Protein AF-V6KIJ0-F1 (afdb_monomer)

Structure (mmCIF, N/CA/C/O backbone):
data_AF-V6KIJ0-F1
#
_entry.id   AF-V6KIJ0-F1
#
loop_
_atom_site.group_PDB
_atom_site.id
_atom_site.type_symbol
_atom_site.label_atom_id
_atom_site.label_alt_id
_atom_site.label_comp_id
_atom_site.label_asym_id
_atom_site.label_entity_id
_atom_site.label_seq_id
_atom_site.pdbx_PDB_ins_code
_atom_site.Cartn_x
_atom_site.Cartn_y
_atom_site.Cartn_z
_atom_site.occupancy
_atom_site.B_iso_or_equiv
_atom_site.auth_seq_id
_atom_site.auth_comp_id
_atom_site.auth_asym_id
_atom_site.auth_atom_id
_atom_site.pdbx_PDB_model_num
ATOM 1 N N . MET A 1 1 ? -14.130 22.723 -11.176 1.00 46.16 1 MET A N 1
ATOM 2 C CA . MET A 1 1 ? -13.549 21.869 -10.118 1.00 46.16 1 MET A CA 1
ATOM 3 C C . MET A 1 1 ? -12.603 20.906 -10.805 1.00 46.16 1 MET A C 1
ATOM 5 O O . MET A 1 1 ? -13.045 20.239 -11.728 1.00 46.16 1 MET A O 1
ATOM 9 N N . GLY A 1 2 ? -11.311 20.956 -10.473 1.00 57.62 2 GLY A N 1
ATOM 10 C CA . GLY A 1 2 ? -10.294 20.115 -11.111 1.00 57.62 2 GLY A CA 1
ATOM 11 C C . GLY A 1 2 ? -10.494 18.634 -10.797 1.00 57.62 2 GLY A C 1
ATOM 12 O O . GLY A 1 2 ? -11.138 18.298 -9.801 1.00 57.62 2 GLY A O 1
ATOM 13 N N . ASP A 1 3 ? -9.953 17.776 -11.657 1.00 71.25 3 ASP A N 1
ATOM 14 C CA . ASP A 1 3 ? -9.911 16.337 -11.420 1.00 71.25 3 ASP A CA 1
ATOM 15 C C . ASP A 1 3 ? -9.144 16.059 -10.115 1.00 71.25 3 ASP A C 1
ATOM 17 O O . ASP A 1 3 ? -7.994 16.471 -9.963 1.00 71.25 3 ASP A O 1
ATOM 21 N N . ARG A 1 4 ? -9.816 15.434 -9.141 1.00 82.69 4 ARG A N 1
ATOM 22 C CA . ARG A 1 4 ? -9.228 15.030 -7.850 1.00 82.69 4 ARG A CA 1
ATOM 23 C C . ARG A 1 4 ? -8.642 13.620 -7.900 1.00 82.69 4 ARG A C 1
ATOM 25 O O . ARG A 1 4 ? -8.220 13.098 -6.867 1.00 82.69 4 ARG A O 1
ATOM 32 N N . ARG A 1 5 ? -8.638 12.976 -9.068 1.00 88.94 5 ARG A N 1
ATOM 33 C CA . ARG A 1 5 ? -7.988 11.681 -9.241 1.00 88.94 5 ARG A CA 1
ATOM 34 C C . ARG A 1 5 ? -6.482 11.847 -9.169 1.00 88.94 5 ARG A C 1
ATOM 36 O O . ARG A 1 5 ? -5.896 12.730 -9.797 1.00 88.94 5 ARG A O 1
ATOM 43 N N . ALA A 1 6 ? -5.861 10.971 -8.396 1.00 88.81 6 ALA A N 1
ATOM 44 C CA . ALA A 1 6 ? -4.431 10.812 -8.399 1.00 88.81 6 ALA A CA 1
ATOM 45 C C . ALA A 1 6 ? -3.979 10.409 -9.814 1.00 88.81 6 ALA A C 1
ATOM 47 O O . ALA A 1 6 ? -4.717 9.733 -10.542 1.00 88.81 6 ALA A O 1
ATOM 48 N N . PRO A 1 7 ? -2.760 10.795 -10.219 1.00 91.81 7 PRO A N 1
ATOM 49 C CA . PRO A 1 7 ? -2.149 10.269 -11.429 1.00 91.81 7 PRO A CA 1
ATOM 50 C C . PRO A 1 7 ? -2.198 8.742 -11.429 1.00 91.81 7 PRO A C 1
ATOM 52 O O . PRO A 1 7 ? -2.061 8.126 -10.374 1.00 91.81 7 PRO A O 1
ATOM 55 N N . GLN A 1 8 ? -2.325 8.125 -12.606 1.00 91.44 8 GLN A N 1
ATOM 56 C CA . GLN A 1 8 ? -2.564 6.682 -12.692 1.00 91.44 8 GLN A CA 1
ATOM 57 C C . GLN A 1 8 ? -1.593 5.792 -11.881 1.00 91.44 8 GLN A C 1
ATOM 59 O O . GLN A 1 8 ? -2.047 4.818 -11.284 1.00 91.44 8 GLN A O 1
ATOM 64 N N . PRO A 1 9 ? -0.287 6.106 -11.765 1.00 89.56 9 PRO A N 1
ATOM 65 C CA . PRO A 1 9 ? 0.615 5.339 -10.900 1.00 89.56 9 PRO A CA 1
ATOM 66 C C . PRO A 1 9 ? 0.221 5.292 -9.412 1.00 89.56 9 PRO A C 1
ATOM 68 O O . PRO A 1 9 ? 0.649 4.388 -8.705 1.00 89.56 9 PRO A O 1
ATOM 71 N N . LEU A 1 10 ? -0.575 6.251 -8.935 1.00 92.31 10 LEU A N 1
ATOM 72 C CA . LEU A 1 10 ? -1.024 6.381 -7.547 1.00 92.31 10 LEU A CA 1
ATOM 73 C C . LEU A 1 10 ? -2.520 6.088 -7.365 1.00 92.31 10 LEU A C 1
ATOM 75 O O . LEU A 1 10 ? -3.024 6.204 -6.250 1.00 92.31 10 LEU A O 1
ATOM 79 N N . ALA A 1 11 ? -3.236 5.687 -8.420 1.00 94.12 11 ALA A N 1
ATOM 80 C CA . ALA A 1 11 ? -4.669 5.417 -8.328 1.00 94.12 11 ALA A CA 1
ATOM 81 C C . ALA A 1 11 ? -4.983 4.312 -7.307 1.00 94.12 11 ALA A C 1
ATOM 83 O O . ALA A 1 11 ? -5.881 4.480 -6.494 1.00 94.12 11 ALA A O 1
ATOM 84 N N . LEU A 1 12 ? -4.199 3.226 -7.269 1.00 95.12 12 LEU A N 1
ATOM 85 C CA . LEU A 1 12 ? -4.398 2.154 -6.284 1.00 95.12 12 LEU A CA 1
ATOM 86 C C . LEU A 1 12 ? -4.195 2.637 -4.839 1.00 95.12 12 LEU A C 1
ATOM 88 O O . LEU A 1 12 ? -4.935 2.231 -3.949 1.00 95.12 12 LEU A O 1
ATOM 92 N N . VAL A 1 13 ? -3.222 3.525 -4.611 1.00 94.88 13 VAL A N 1
ATOM 93 C CA . VAL A 1 13 ? -2.964 4.117 -3.288 1.00 94.88 13 VAL A CA 1
ATOM 94 C C . VAL A 1 13 ? -4.147 4.981 -2.858 1.00 94.88 13 VAL A C 1
ATOM 96 O O . VAL A 1 13 ? -4.613 4.869 -1.727 1.00 94.88 13 VAL A O 1
ATOM 99 N N . GLN A 1 14 ? -4.661 5.813 -3.769 1.00 95.56 14 GLN A N 1
ATOM 100 C CA . GLN A 1 14 ? -5.844 6.630 -3.510 1.00 95.56 14 GLN A CA 1
ATOM 101 C C . GLN A 1 14 ? -7.069 5.761 -3.200 1.00 95.56 14 GLN A C 1
ATOM 103 O O . GLN A 1 14 ? -7.759 6.022 -2.221 1.00 95.56 14 GLN A O 1
ATOM 108 N N . GLU A 1 15 ? -7.320 4.721 -3.996 1.00 96.69 15 GLU A N 1
ATOM 109 C CA . GLU A 1 15 ? -8.440 3.799 -3.785 1.00 96.69 15 GLU A CA 1
ATOM 110 C C . GLU A 1 15 ? -8.315 3.048 -2.453 1.00 96.69 15 GLU A C 1
ATOM 112 O O . GLU A 1 15 ? -9.308 2.918 -1.746 1.00 96.69 15 GLU A O 1
ATOM 117 N N . LEU A 1 16 ? -7.106 2.623 -2.055 1.00 97.19 16 LEU A N 1
ATOM 118 C CA . LEU A 1 16 ? -6.859 2.022 -0.740 1.00 97.19 16 LEU A CA 1
ATOM 119 C C . LEU A 1 16 ? -7.190 2.996 0.397 1.00 97.19 16 LEU A C 1
ATOM 121 O O . LEU A 1 16 ? -7.917 2.629 1.318 1.00 97.19 16 LEU A O 1
ATOM 125 N N . VAL A 1 17 ? -6.669 4.226 0.349 1.00 96.44 17 VAL A N 1
ATOM 126 C CA . VAL A 1 17 ? -6.932 5.253 1.375 1.00 96.44 17 VAL A CA 1
ATOM 127 C C . VAL A 1 17 ? -8.425 5.560 1.471 1.00 96.44 17 VAL A C 1
ATOM 129 O O . VAL A 1 17 ? -8.957 5.639 2.575 1.00 96.44 17 VAL A O 1
ATOM 132 N N . ASN A 1 18 ? -9.110 5.626 0.330 1.00 95.69 18 ASN A N 1
ATOM 133 C CA . ASN A 1 18 ? -10.542 5.900 0.245 1.00 95.69 18 ASN A CA 1
ATOM 134 C C . ASN A 1 18 ? -11.438 4.719 0.651 1.00 95.69 18 ASN A C 1
ATOM 136 O O . ASN A 1 18 ? -12.656 4.871 0.665 1.00 95.69 18 ASN A O 1
ATOM 140 N N . THR A 1 19 ? -10.882 3.551 0.995 1.00 97.12 19 THR A N 1
ATOM 141 C CA . THR A 1 19 ? -11.695 2.465 1.573 1.00 97.12 19 THR A CA 1
ATOM 142 C C . THR A 1 19 ? -12.275 2.832 2.934 1.00 97.12 19 THR A C 1
ATOM 144 O O . THR A 1 19 ? -13.280 2.238 3.325 1.00 97.12 19 THR A O 1
ATOM 147 N N . TYR A 1 20 ? -11.665 3.800 3.625 1.00 97.50 20 TYR A N 1
ATOM 148 C CA . TYR A 1 20 ? -12.204 4.411 4.829 1.00 97.50 20 TYR A CA 1
ATOM 149 C C . TYR A 1 20 ? -12.746 5.805 4.524 1.00 97.50 20 TYR A C 1
ATOM 151 O O . TYR A 1 20 ? -11.997 6.723 4.180 1.00 97.50 20 TYR A O 1
ATOM 159 N N . ASP A 1 21 ? -14.056 5.952 4.670 1.00 95.00 21 ASP A N 1
ATOM 160 C CA . ASP A 1 21 ? -14.753 7.225 4.607 1.00 95.00 21 ASP A CA 1
ATOM 161 C C . ASP A 1 21 ? -14.782 7.846 6.006 1.00 95.00 21 ASP A C 1
ATOM 163 O O . ASP A 1 21 ? -15.475 7.366 6.903 1.00 95.00 21 ASP A O 1
ATOM 167 N N . VAL A 1 22 ? -14.002 8.911 6.193 1.00 90.44 22 VAL A N 1
ATOM 168 C CA . VAL A 1 22 ? -13.890 9.624 7.473 1.00 90.44 22 VAL A CA 1
ATOM 169 C C . VAL A 1 22 ? -15.154 10.432 7.783 1.00 90.44 22 VAL A C 1
ATOM 171 O O . VAL A 1 22 ? -15.462 10.636 8.955 1.00 90.44 22 VAL A O 1
ATOM 174 N N . GLU A 1 23 ? -15.865 10.923 6.763 1.00 92.19 23 GLU A N 1
ATOM 175 C CA . GLU A 1 23 ? -17.071 11.736 6.959 1.00 92.19 23 GLU A CA 1
ATOM 176 C C . GLU A 1 23 ? -18.242 10.863 7.415 1.00 92.19 23 GLU A C 1
ATOM 178 O O . GLU A 1 23 ? -19.021 11.267 8.280 1.00 92.19 23 GLU A O 1
ATOM 183 N N . GLU A 1 24 ? -18.338 9.653 6.861 1.00 94.75 24 GLU A N 1
ATOM 184 C CA . GLU A 1 24 ? -19.419 8.704 7.141 1.00 94.75 24 GLU A CA 1
ATOM 185 C C . GLU A 1 24 ? -19.038 7.605 8.151 1.00 94.75 24 GLU A C 1
ATOM 187 O O . GLU A 1 24 ? -19.869 6.743 8.441 1.00 94.75 24 GLU A O 1
ATOM 192 N N . ASP A 1 25 ? -17.808 7.635 8.679 1.00 95.25 25 ASP A N 1
ATOM 193 C CA . ASP A 1 25 ? -17.219 6.628 9.581 1.00 95.25 25 ASP A CA 1
ATOM 194 C C . ASP A 1 25 ? -17.416 5.190 9.064 1.00 95.25 25 ASP A C 1
ATOM 196 O O . ASP A 1 25 ? -17.858 4.283 9.774 1.00 95.25 25 ASP A O 1
ATOM 200 N N . ARG A 1 26 ? -17.146 4.989 7.767 1.00 96.88 26 ARG A N 1
ATOM 201 C CA . ARG A 1 26 ? -17.394 3.718 7.073 1.00 96.88 26 ARG A CA 1
ATOM 202 C C . ARG A 1 26 ? -16.105 3.114 6.550 1.00 96.88 26 ARG A C 1
ATOM 204 O O . ARG A 1 26 ? -15.411 3.723 5.745 1.00 96.88 26 ARG A O 1
ATOM 211 N N . ASP A 1 27 ? -15.840 1.868 6.928 1.00 97.00 27 ASP A N 1
ATOM 212 C CA . ASP A 1 27 ? -14.709 1.089 6.428 1.00 97.00 27 ASP A CA 1
ATOM 213 C C . ASP A 1 27 ? -15.195 -0.035 5.501 1.00 97.00 27 ASP A C 1
ATOM 215 O O . ASP A 1 27 ? -15.894 -0.948 5.921 1.00 97.00 27 ASP A O 1
ATOM 219 N N . THR A 1 28 ? -14.829 0.029 4.222 1.00 96.69 28 THR A N 1
ATOM 220 C CA . THR A 1 28 ? -15.138 -1.018 3.226 1.00 96.69 28 THR A CA 1
ATOM 221 C C . THR A 1 28 ? -14.139 -2.177 3.239 1.00 96.69 28 THR A C 1
ATOM 223 O O . THR A 1 28 ? -14.364 -3.190 2.585 1.00 96.69 28 THR A O 1
ATOM 226 N N . LEU A 1 29 ? -13.043 -2.053 3.992 1.00 96.25 29 LEU A N 1
ATOM 227 C CA . LEU A 1 29 ? -12.090 -3.120 4.295 1.00 96.25 29 LEU A CA 1
ATOM 228 C C . LEU A 1 29 ? -12.302 -3.661 5.720 1.00 96.25 29 LEU A C 1
ATOM 230 O O . LEU A 1 29 ? -11.352 -4.146 6.338 1.00 96.25 29 LEU A O 1
ATOM 234 N N . ASP A 1 30 ? -13.522 -3.597 6.264 1.00 94.75 30 ASP A N 1
ATOM 235 C CA . ASP A 1 30 ? -13.865 -4.000 7.637 1.00 94.75 30 ASP A CA 1
ATOM 236 C C . ASP A 1 30 ? -13.922 -5.530 7.873 1.00 94.75 30 ASP A C 1
ATOM 238 O O . ASP A 1 30 ? -13.816 -5.982 9.020 1.00 94.75 30 ASP A O 1
ATOM 242 N N . GLY A 1 31 ? -13.933 -6.333 6.807 1.00 95.75 31 GLY A N 1
ATOM 243 C CA . GLY A 1 31 ? -13.972 -7.791 6.882 1.00 95.75 31 GLY A CA 1
ATOM 244 C C . GLY A 1 31 ? -13.494 -8.519 5.617 1.00 95.75 31 GLY A C 1
ATOM 245 O O . GLY A 1 31 ? -13.059 -7.889 4.649 1.00 95.75 31 GLY A O 1
ATOM 246 N N . PRO A 1 32 ? -13.537 -9.867 5.622 1.00 95.62 32 PRO A N 1
ATOM 247 C CA .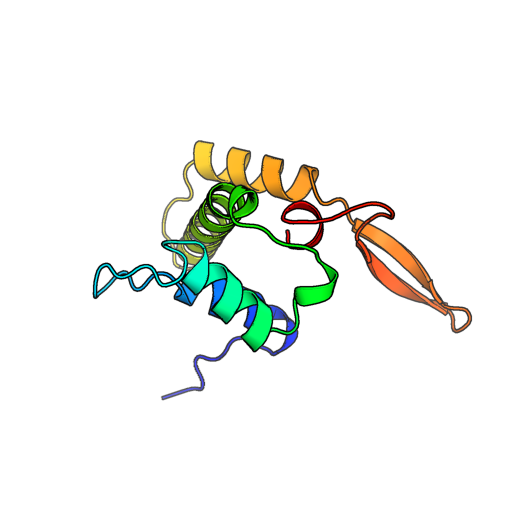 PRO A 1 32 ? -13.056 -10.702 4.518 1.00 95.62 32 PRO A CA 1
ATOM 248 C C . PRO A 1 32 ? -13.763 -10.443 3.185 1.00 95.62 32 PRO A C 1
ATOM 250 O O . PRO A 1 32 ? -13.108 -10.468 2.147 1.00 95.62 32 PRO A O 1
ATOM 253 N N . ASP A 1 33 ? -15.067 -10.164 3.217 1.00 96.25 33 ASP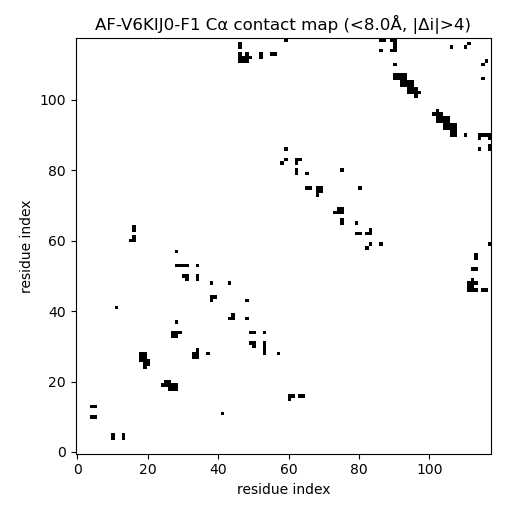 A N 1
ATOM 254 C CA . ASP A 1 33 ? -15.852 -9.885 2.009 1.00 96.25 33 ASP A CA 1
ATOM 255 C C . ASP A 1 33 ? -15.402 -8.569 1.358 1.00 96.25 33 ASP A C 1
ATOM 257 O O . ASP A 1 33 ? -15.116 -8.529 0.163 1.00 96.25 33 ASP A O 1
ATOM 261 N N . GLY A 1 34 ? -15.204 -7.522 2.166 1.00 96.75 34 GLY A N 1
ATOM 262 C CA . GLY A 1 34 ? -14.655 -6.246 1.706 1.00 96.75 34 GLY A CA 1
ATOM 263 C C . GLY A 1 34 ? -13.251 -6.378 1.108 1.00 96.75 34 GLY A C 1
ATOM 264 O O . GLY A 1 34 ? -12.948 -5.787 0.067 1.00 96.75 34 GLY A O 1
ATOM 265 N N . LEU A 1 35 ? -12.401 -7.223 1.708 1.00 97.00 35 LEU A N 1
ATOM 266 C CA . LEU A 1 35 ? -11.099 -7.561 1.130 1.00 97.00 35 LEU A CA 1
ATOM 267 C C . LEU A 1 35 ? -11.242 -8.283 -0.213 1.00 97.00 35 LEU A C 1
ATOM 269 O O . LEU A 1 35 ? -10.544 -7.932 -1.162 1.00 97.00 35 LEU A O 1
ATOM 273 N N . ALA A 1 36 ? -12.115 -9.287 -0.301 1.00 96.38 36 ALA A N 1
ATOM 274 C CA . ALA A 1 36 ? -12.324 -10.052 -1.526 1.00 96.38 36 ALA A CA 1
ATOM 275 C C . ALA A 1 36 ? -12.807 -9.149 -2.671 1.00 96.38 36 ALA A C 1
ATOM 277 O O . ALA A 1 36 ? -12.257 -9.207 -3.775 1.00 96.38 36 ALA A O 1
ATOM 278 N N . ASP A 1 37 ? -13.750 -8.251 -2.387 1.00 97.06 37 ASP A N 1
ATOM 279 C CA . ASP A 1 37 ? -14.240 -7.257 -3.338 1.00 97.06 37 ASP A CA 1
ATOM 280 C C . ASP A 1 37 ? -13.128 -6.301 -3.780 1.00 97.06 37 ASP A C 1
ATOM 282 O O . ASP A 1 37 ? -12.989 -6.006 -4.970 1.00 97.06 37 ASP A O 1
ATOM 286 N N . PHE A 1 38 ? -12.296 -5.835 -2.842 1.00 97.25 38 PHE A N 1
ATOM 287 C CA . PHE A 1 38 ? -11.144 -4.991 -3.153 1.00 97.25 38 PHE A CA 1
ATOM 288 C C . PHE A 1 38 ? -10.130 -5.705 -4.053 1.00 97.25 38 PHE A C 1
ATOM 290 O O . PHE A 1 38 ? -9.712 -5.166 -5.081 1.00 97.25 38 PHE A O 1
ATOM 297 N N . VAL A 1 39 ? -9.787 -6.948 -3.719 1.00 96.69 39 VAL A N 1
ATOM 298 C CA . VAL A 1 39 ? -8.866 -7.783 -4.494 1.00 96.69 39 VAL A CA 1
ATOM 299 C C . VAL A 1 39 ? -9.391 -8.022 -5.909 1.00 96.69 39 VAL A C 1
ATOM 301 O O . VAL A 1 39 ? -8.631 -7.882 -6.872 1.00 96.69 39 VAL A O 1
ATOM 304 N N . ALA A 1 40 ? -10.679 -8.343 -6.052 1.00 96.56 40 ALA A N 1
ATOM 305 C CA . ALA A 1 40 ? -11.308 -8.582 -7.346 1.00 96.56 40 ALA A CA 1
ATOM 306 C C . ALA A 1 40 ? -11.322 -7.316 -8.215 1.00 96.56 40 ALA A C 1
ATOM 308 O O . ALA A 1 40 ? -10.909 -7.359 -9.375 1.00 96.56 40 ALA A O 1
ATOM 309 N N . ARG A 1 41 ? -11.728 -6.175 -7.645 1.00 96.38 41 ARG A N 1
ATOM 310 C CA . ARG A 1 41 ? -11.833 -4.889 -8.353 1.00 96.38 41 ARG A CA 1
ATOM 311 C C . ARG A 1 41 ? -10.498 -4.401 -8.912 1.00 96.38 41 ARG A C 1
ATOM 313 O O . ARG A 1 41 ? -10.473 -3.800 -9.982 1.00 96.38 41 ARG A O 1
ATOM 320 N N . HIS A 1 42 ? -9.401 -4.663 -8.201 1.00 95.25 42 HIS A N 1
ATOM 321 C CA . HIS A 1 42 ? -8.063 -4.187 -8.567 1.00 95.25 42 HIS A CA 1
ATOM 322 C C . HIS A 1 42 ? -7.163 -5.269 -9.184 1.00 95.25 42 HIS A C 1
ATOM 324 O O . HIS A 1 42 ? -5.994 -5.004 -9.458 1.00 95.25 42 HIS A O 1
ATOM 330 N N . GLY A 1 43 ? -7.681 -6.478 -9.431 1.00 94.81 43 GLY A N 1
ATOM 331 C CA . GLY A 1 43 ? -6.915 -7.560 -10.058 1.00 94.81 43 GLY A CA 1
ATOM 332 C C . GLY A 1 43 ? -5.755 -8.079 -9.200 1.00 94.81 43 GLY A C 1
ATOM 333 O O . GLY A 1 43 ? -4.753 -8.548 -9.735 1.00 94.81 43 GLY A O 1
ATOM 334 N N . LEU A 1 44 ? -5.881 -8.009 -7.872 1.00 94.69 44 LEU A N 1
ATOM 335 C CA . LEU A 1 44 ? -4.821 -8.358 -6.915 1.00 94.69 44 LEU A CA 1
ATOM 336 C C . LEU A 1 44 ? -4.795 -9.852 -6.557 1.00 94.69 44 LEU A C 1
ATOM 338 O O . LEU A 1 44 ? -4.014 -10.269 -5.706 1.00 94.69 44 LEU A O 1
ATOM 342 N N . GLY A 1 45 ? -5.627 -10.674 -7.204 1.00 92.62 45 GLY A N 1
ATOM 343 C CA . GLY A 1 45 ? -5.709 -12.119 -6.959 1.00 92.62 45 GLY A CA 1
ATOM 344 C C . GLY A 1 45 ? -4.350 -12.843 -6.931 1.00 92.62 45 GLY A C 1
ATOM 345 O O . GLY A 1 45 ? -4.125 -13.629 -6.012 1.00 92.62 45 GLY A O 1
ATOM 346 N N . PRO A 1 46 ? -3.403 -12.553 -7.849 1.00 92.69 46 PRO A N 1
ATOM 347 C CA . PRO A 1 46 ? -2.082 -13.188 -7.849 1.00 92.69 46 PRO A CA 1
ATOM 348 C C . PRO A 1 46 ? -1.217 -12.902 -6.613 1.00 92.69 46 PRO A C 1
ATOM 350 O O . PRO A 1 46 ? -0.260 -13.631 -6.374 1.00 92.69 46 PRO A O 1
ATOM 353 N N . ILE A 1 47 ? -1.527 -11.853 -5.844 1.00 91.25 47 ILE A N 1
ATOM 354 C CA . ILE A 1 47 ? -0.780 -11.484 -4.635 1.00 91.25 47 ILE A CA 1
ATOM 355 C C . ILE A 1 47 ? -1.090 -12.456 -3.486 1.00 91.25 47 ILE A C 1
ATOM 357 O O . ILE A 1 47 ? -0.244 -12.671 -2.620 1.00 91.25 47 ILE A O 1
ATOM 361 N N . GLY A 1 48 ? -2.268 -13.090 -3.494 1.00 92.94 48 GLY A N 1
ATOM 362 C CA . GLY A 1 48 ? -2.663 -14.049 -2.460 1.00 92.94 48 GLY A CA 1
ATOM 363 C C . GLY A 1 48 ? -3.019 -13.394 -1.124 1.00 92.94 48 GLY A C 1
ATOM 364 O O . GLY A 1 48 ? -2.716 -13.959 -0.079 1.00 92.94 48 GLY A O 1
ATOM 365 N N . LEU A 1 49 ? -3.632 -12.205 -1.154 1.00 94.19 49 LEU A N 1
ATOM 366 C CA . LEU A 1 49 ? -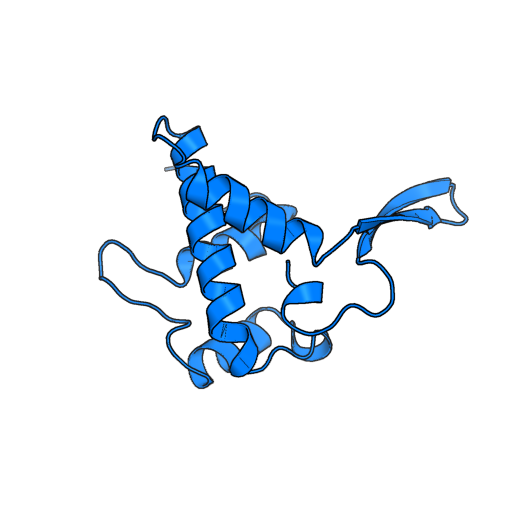4.170 -11.555 0.044 1.00 94.19 49 LEU A CA 1
ATOM 367 C C . LEU A 1 49 ? -5.302 -12.387 0.656 1.00 94.19 49 LEU A C 1
ATOM 369 O O . LEU A 1 49 ? -6.186 -12.881 -0.045 1.00 94.19 49 LEU A O 1
ATOM 373 N N . THR A 1 50 ? -5.287 -12.502 1.978 1.00 93.31 50 THR A N 1
ATOM 374 C CA . THR A 1 50 ? -6.261 -13.258 2.769 1.00 93.31 50 THR A CA 1
ATOM 375 C C . THR A 1 50 ? -6.786 -12.420 3.932 1.00 93.31 50 THR A C 1
ATOM 377 O O . THR A 1 50 ? -6.237 -11.372 4.263 1.00 93.31 50 THR A O 1
ATOM 380 N N . GLY A 1 51 ? -7.833 -12.892 4.615 1.00 92.50 51 GLY A N 1
ATOM 381 C CA . GLY A 1 51 ? -8.378 -12.198 5.787 1.00 92.50 51 GLY A CA 1
ATOM 382 C C . GLY A 1 51 ? -7.357 -11.951 6.908 1.00 92.50 51 GLY A C 1
ATOM 383 O O . GLY A 1 51 ? -7.540 -11.023 7.689 1.00 92.50 51 GLY A O 1
ATOM 384 N N . THR A 1 52 ? -6.260 -12.717 6.977 1.00 94.31 52 THR A N 1
ATOM 385 C CA . THR A 1 52 ? -5.184 -12.471 7.953 1.00 94.31 52 THR A CA 1
ATOM 386 C C . THR A 1 52 ? -4.329 -11.250 7.611 1.00 94.31 52 THR A C 1
ATOM 388 O O . THR A 1 52 ? -3.656 -10.732 8.494 1.00 94.31 52 THR A O 1
ATOM 391 N N . ASP A 1 53 ? -4.374 -10.766 6.366 1.00 95.19 53 ASP A N 1
ATOM 392 C CA . ASP A 1 53 ? -3.664 -9.565 5.910 1.00 95.19 53 ASP A CA 1
ATOM 393 C C . ASP A 1 53 ? -4.431 -8.265 6.206 1.00 95.19 53 ASP A C 1
ATOM 395 O O . ASP A 1 53 ? -3.855 -7.180 6.127 1.00 95.19 53 ASP A O 1
ATOM 399 N N . LEU A 1 54 ? -5.720 -8.348 6.564 1.00 95.62 54 LEU A N 1
ATOM 400 C CA . LEU A 1 54 ? -6.572 -7.179 6.819 1.00 95.62 54 LEU A CA 1
ATOM 401 C C . LEU A 1 54 ? -5.976 -6.186 7.830 1.00 95.62 54 LEU A C 1
ATOM 403 O O . LEU A 1 54 ? -5.959 -4.994 7.519 1.00 95.62 54 LEU A O 1
ATOM 407 N N . PRO A 1 55 ? -5.461 -6.616 9.002 1.00 95.62 55 PRO A N 1
ATOM 408 C CA . PRO A 1 55 ? -4.841 -5.688 9.943 1.00 95.62 55 PRO A CA 1
ATOM 409 C C . PRO A 1 55 ? -3.666 -4.926 9.320 1.00 95.62 55 PRO A C 1
ATOM 411 O O . PRO A 1 55 ? -3.578 -3.712 9.464 1.00 95.62 55 PRO A O 1
ATOM 414 N N . THR A 1 56 ? -2.808 -5.613 8.562 1.00 95.50 56 THR A N 1
ATOM 415 C CA . THR A 1 56 ? -1.651 -5.010 7.889 1.00 95.50 56 THR A CA 1
ATOM 416 C C . THR A 1 56 ? -2.072 -4.018 6.806 1.00 95.50 56 THR A C 1
ATOM 418 O O . THR A 1 56 ? -1.476 -2.950 6.687 1.00 95.50 56 THR A O 1
ATOM 421 N N . LEU A 1 57 ? -3.123 -4.328 6.041 1.00 96.25 57 LEU A N 1
ATOM 422 C CA . LEU A 1 57 ? -3.665 -3.424 5.024 1.00 96.25 57 LEU A CA 1
ATOM 423 C C . LEU A 1 57 ? -4.269 -2.157 5.633 1.00 96.25 57 LEU A C 1
ATOM 425 O O . LEU A 1 57 ? -4.057 -1.069 5.099 1.00 96.25 57 LEU A O 1
ATOM 429 N N . ARG A 1 58 ? -4.987 -2.275 6.756 1.00 96.94 58 ARG A N 1
ATOM 430 C CA . ARG A 1 58 ? -5.518 -1.109 7.476 1.00 96.94 58 ARG A CA 1
ATOM 431 C C . ARG A 1 58 ? -4.402 -0.280 8.100 1.00 96.94 58 ARG A C 1
ATOM 433 O O . ARG A 1 58 ? -4.425 0.938 7.977 1.00 96.94 58 ARG A O 1
ATOM 440 N N . ASP A 1 59 ? -3.394 -0.922 8.687 1.00 96.62 59 ASP A N 1
ATOM 441 C CA . ASP A 1 59 ? -2.215 -0.227 9.212 1.00 96.62 59 ASP A CA 1
ATOM 442 C C . ASP A 1 59 ? -1.492 0.560 8.106 1.00 96.62 59 ASP A C 1
ATOM 444 O O . ASP A 1 59 ? -1.160 1.731 8.303 1.00 96.62 59 ASP A O 1
ATOM 448 N N . LEU A 1 60 ? -1.300 -0.046 6.927 1.00 97.25 60 LEU A N 1
ATOM 449 C CA . LEU A 1 60 ? -0.737 0.629 5.757 1.00 97.25 60 LEU A CA 1
ATOM 450 C C . LEU A 1 60 ? -1.615 1.804 5.316 1.00 97.25 60 LEU A C 1
ATOM 452 O O . LEU A 1 60 ? -1.104 2.906 5.117 1.00 97.25 60 LEU A O 1
ATOM 456 N N . ARG A 1 61 ? -2.930 1.588 5.195 1.00 97.50 61 ARG A N 1
ATOM 457 C CA . ARG A 1 61 ? -3.903 2.620 4.817 1.00 97.50 61 ARG A CA 1
ATOM 458 C C . ARG A 1 61 ? -3.809 3.839 5.729 1.00 97.50 61 ARG A C 1
ATOM 460 O O . ARG A 1 61 ? -3.668 4.958 5.238 1.00 97.50 61 ARG A O 1
ATOM 467 N N . GLU A 1 62 ? -3.867 3.634 7.043 1.00 97.25 62 GLU A N 1
ATOM 468 C CA . GLU A 1 62 ? -3.845 4.732 8.010 1.00 97.25 62 GLU A CA 1
ATOM 469 C C . GLU A 1 62 ? -2.493 5.447 8.041 1.00 97.25 62 GLU A C 1
ATOM 471 O O . GLU A 1 62 ? -2.443 6.676 8.131 1.00 97.25 62 GLU A O 1
ATOM 476 N N . ALA A 1 63 ? -1.392 4.704 7.910 1.00 97.44 63 ALA A N 1
ATOM 477 C CA . ALA A 1 63 ? -0.059 5.286 7.844 1.00 97.44 63 ALA A CA 1
ATOM 478 C C . ALA A 1 63 ? 0.136 6.145 6.581 1.00 97.44 63 ALA A C 1
ATOM 480 O O . ALA A 1 63 ? 0.648 7.264 6.669 1.00 97.44 63 ALA A O 1
ATOM 481 N N . LEU A 1 64 ? -0.335 5.672 5.422 1.00 96.69 64 LEU A N 1
ATOM 482 C CA . LEU A 1 64 ? -0.333 6.432 4.170 1.00 96.69 64 LEU A CA 1
ATOM 483 C C . LEU A 1 64 ? -1.235 7.666 4.256 1.00 96.69 64 LEU A C 1
ATOM 485 O O . LEU A 1 64 ? -0.819 8.753 3.861 1.00 96.69 64 LEU A O 1
ATOM 489 N N . ARG A 1 65 ? -2.441 7.534 4.824 1.00 96.00 65 ARG A N 1
ATOM 490 C CA . ARG A 1 65 ? -3.359 8.663 5.036 1.00 96.00 65 ARG A CA 1
ATOM 491 C C . ARG A 1 65 ? -2.712 9.746 5.897 1.00 96.00 65 ARG A C 1
ATOM 493 O O . ARG A 1 65 ? -2.773 10.922 5.542 1.00 96.00 65 ARG A O 1
ATOM 500 N N . ALA A 1 66 ? -2.060 9.365 6.994 1.00 96.69 66 ALA A N 1
ATOM 501 C CA . ALA A 1 66 ? -1.341 10.300 7.853 1.00 96.69 66 ALA A CA 1
ATOM 502 C C . ALA A 1 66 ? -0.178 10.986 7.114 1.00 96.69 66 ALA A C 1
ATOM 504 O O . ALA A 1 66 ? -0.024 12.202 7.222 1.00 96.69 66 ALA A O 1
ATOM 505 N N . ALA A 1 67 ? 0.599 10.247 6.315 1.00 96.38 67 ALA A N 1
ATOM 506 C CA . ALA A 1 67 ? 1.660 10.825 5.489 1.00 96.38 67 ALA A CA 1
ATOM 507 C C . ALA A 1 67 ? 1.106 11.821 4.449 1.00 96.38 67 ALA A C 1
ATOM 509 O O . ALA A 1 67 ? 1.656 12.906 4.267 1.00 96.38 67 ALA A O 1
ATOM 510 N N . CYS A 1 68 ? -0.025 11.506 3.811 1.00 94.50 68 CYS A N 1
ATOM 511 C CA . CYS A 1 68 ? -0.708 12.425 2.901 1.00 94.50 68 CYS A CA 1
ATOM 512 C C . CYS A 1 68 ? -1.205 13.694 3.611 1.00 94.50 68 CYS A C 1
ATOM 514 O O . CYS A 1 68 ? -1.045 14.787 3.071 1.00 94.50 68 CYS A O 1
ATOM 516 N N . LEU A 1 69 ? -1.771 13.574 4.816 1.00 95.25 69 LEU A N 1
ATOM 517 C CA . LEU A 1 69 ? -2.195 14.725 5.624 1.00 95.25 69 LEU A CA 1
ATOM 518 C C . LEU A 1 69 ? -1.011 15.602 6.043 1.00 95.25 69 LEU A C 1
ATOM 520 O O . LEU A 1 69 ? -1.146 16.824 6.100 1.00 95.25 69 LEU A O 1
ATOM 524 N N . ALA A 1 70 ? 0.162 15.012 6.271 1.00 97.06 70 ALA A N 1
ATOM 525 C CA . ALA A 1 70 ? 1.363 15.776 6.578 1.00 97.06 70 ALA A CA 1
ATOM 526 C C . ALA A 1 70 ? 1.779 16.708 5.430 1.00 97.06 70 ALA A C 1
ATOM 528 O O . ALA A 1 70 ? 2.158 17.855 5.660 1.00 97.06 70 ALA A O 1
ATOM 529 N N . HIS A 1 71 ? 1.591 16.281 4.177 1.00 93.50 71 HIS A N 1
ATOM 530 C CA . HIS A 1 71 ? 1.779 17.153 3.012 1.00 93.50 71 HIS A CA 1
ATOM 531 C C . HIS A 1 71 ? 0.764 18.310 2.938 1.00 93.50 71 HIS A C 1
ATOM 533 O O . HIS A 1 71 ? 1.005 19.283 2.226 1.00 93.50 71 HIS A O 1
ATOM 539 N N . ALA A 1 72 ? -0.349 18.227 3.674 1.00 93.94 72 ALA A N 1
ATOM 540 C CA . ALA A 1 72 ? -1.346 19.289 3.814 1.00 93.94 72 ALA A CA 1
ATOM 541 C C . ALA A 1 72 ? -1.135 20.164 5.069 1.00 93.94 72 ALA A C 1
ATOM 543 O O . ALA A 1 72 ? -1.962 21.030 5.352 1.00 93.94 72 ALA A O 1
ATOM 544 N N . GLY A 1 73 ? -0.032 19.969 5.804 1.00 96.38 73 GLY A N 1
ATOM 545 C CA . GLY A 1 73 ? 0.334 20.769 6.977 1.00 96.38 73 GLY A CA 1
ATOM 546 C C . GLY A 1 73 ? -0.073 20.174 8.328 1.00 96.38 73 GLY A C 1
ATOM 547 O O . GLY A 1 73 ? 0.042 20.865 9.337 1.00 96.38 73 GLY A O 1
ATOM 548 N N . CYS A 1 74 ? -0.547 18.926 8.373 1.00 96.38 74 CYS A N 1
ATOM 549 C CA . CYS A 1 74 ? -0.742 18.207 9.634 1.00 96.38 74 CYS A CA 1
ATOM 550 C C . CYS A 1 74 ? 0.578 17.625 10.169 1.00 96.38 74 CYS A C 1
ATOM 552 O O . CYS A 1 74 ? 1.518 17.382 9.416 1.00 96.38 74 CYS A O 1
ATOM 554 N N . ASP A 1 75 ? 0.628 17.324 11.465 1.00 96.31 75 ASP A N 1
ATOM 555 C CA . ASP A 1 75 ? 1.754 16.585 12.036 1.00 96.31 75 ASP A CA 1
ATOM 556 C C . ASP A 1 75 ? 1.641 15.090 11.715 1.00 96.31 75 ASP A C 1
ATOM 558 O O . ASP A 1 75 ? 0.570 14.489 11.844 1.00 96.31 75 ASP A O 1
ATOM 562 N N . LEU A 1 76 ? 2.767 14.472 11.349 1.00 96.56 76 LEU A N 1
ATOM 56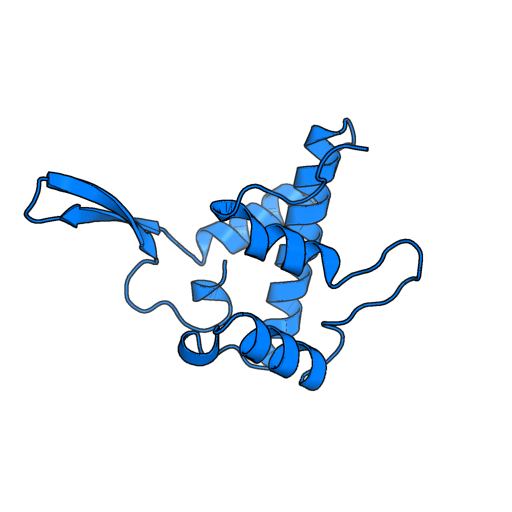3 C CA . LEU A 1 76 ? 2.897 13.020 11.263 1.00 96.56 76 LEU A CA 1
ATOM 564 C C . LEU A 1 76 ? 3.496 12.492 12.575 1.00 96.56 76 LEU A C 1
ATOM 566 O O . LEU A 1 76 ? 4.667 12.764 12.853 1.00 96.56 76 LEU A O 1
ATOM 570 N N . PRO A 1 77 ? 2.745 11.733 13.395 1.00 96.81 77 PRO A N 1
ATOM 571 C CA . PRO A 1 77 ? 3.281 11.203 14.641 1.00 96.81 77 PRO A CA 1
ATOM 572 C C . PRO A 1 77 ? 4.456 10.254 14.390 1.00 96.81 77 PRO A C 1
ATOM 574 O O . PRO A 1 77 ? 4.393 9.389 13.518 1.00 96.81 77 PRO A O 1
ATOM 577 N N . GLU A 1 78 ? 5.497 10.334 15.219 1.00 97.19 78 GLU A N 1
ATOM 578 C CA . GLU A 1 78 ? 6.705 9.506 15.076 1.00 97.19 78 GLU A CA 1
ATOM 579 C C . GLU A 1 78 ? 6.396 7.995 15.119 1.00 97.19 78 GLU A C 1
ATOM 581 O O . GLU A 1 78 ? 7.008 7.190 14.418 1.00 97.19 78 GLU A O 1
ATOM 586 N N . ALA A 1 79 ? 5.400 7.593 15.916 1.00 96.56 79 ALA A N 1
ATOM 587 C CA . ALA A 1 79 ? 4.929 6.212 15.954 1.00 96.56 79 ALA A CA 1
ATOM 588 C C . ALA A 1 79 ? 4.328 5.756 14.613 1.00 96.56 79 ALA A C 1
ATOM 590 O O . ALA A 1 79 ? 4.494 4.595 14.240 1.00 96.56 79 ALA A O 1
ATOM 591 N N . THR A 1 80 ? 3.668 6.661 13.888 1.00 96.94 80 THR A N 1
ATOM 592 C CA . THR A 1 80 ? 3.135 6.404 12.548 1.00 96.94 80 THR A CA 1
ATOM 593 C C . THR A 1 80 ? 4.263 6.298 11.527 1.00 96.94 80 THR A C 1
ATOM 595 O O . THR A 1 80 ? 4.243 5.358 10.739 1.00 96.94 80 THR A O 1
ATOM 598 N N . CYS A 1 81 ? 5.286 7.165 11.598 1.00 96.56 81 CYS A N 1
ATOM 599 C CA . CYS A 1 81 ? 6.492 7.040 10.765 1.00 96.56 81 CYS A CA 1
ATOM 600 C C . CYS A 1 81 ? 7.133 5.660 10.930 1.00 96.56 81 CYS A C 1
ATOM 602 O O . CYS A 1 81 ? 7.272 4.926 9.960 1.00 96.56 81 CYS A O 1
ATOM 604 N N . ARG A 1 82 ? 7.428 5.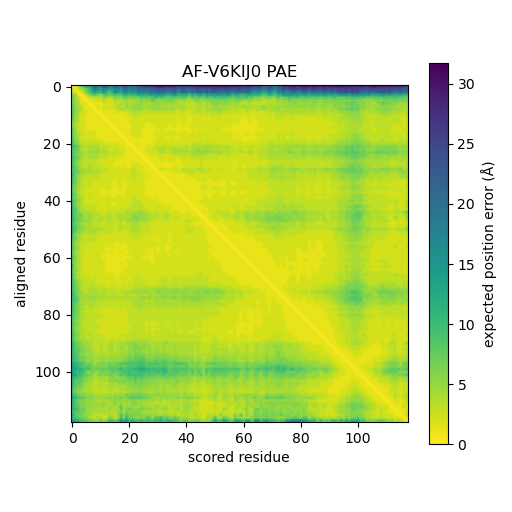256 12.174 1.00 97.44 82 ARG A N 1
ATOM 605 C CA . ARG A 1 82 ? 8.049 3.952 12.458 1.00 97.44 82 ARG A CA 1
ATOM 606 C C . ARG A 1 82 ? 7.208 2.774 11.972 1.00 97.44 82 ARG A C 1
ATOM 608 O O . ARG A 1 82 ? 7.763 1.759 11.564 1.00 97.44 82 ARG A O 1
ATOM 615 N N . ARG A 1 83 ? 5.876 2.883 12.041 1.00 96.44 83 ARG A N 1
ATOM 616 C CA . ARG A 1 83 ? 4.974 1.844 11.530 1.00 96.44 83 ARG A CA 1
ATOM 617 C C . ARG A 1 83 ? 5.013 1.775 10.006 1.00 96.44 83 ARG A C 1
ATOM 619 O O . ARG A 1 83 ? 5.122 0.674 9.478 1.00 96.44 83 ARG A O 1
ATOM 626 N N . LEU A 1 84 ? 4.981 2.918 9.319 1.00 96.12 84 LEU A N 1
ATOM 627 C CA . LEU A 1 84 ? 5.132 2.960 7.865 1.00 96.12 84 LEU A CA 1
ATOM 628 C C . LEU A 1 84 ? 6.490 2.392 7.435 1.00 96.12 84 LEU A C 1
ATOM 630 O O . LEU A 1 84 ? 6.534 1.536 6.559 1.00 96.12 84 LEU A O 1
ATOM 634 N N . ASP A 1 85 ? 7.571 2.787 8.107 1.00 96.88 85 ASP A N 1
ATOM 635 C CA . ASP A 1 85 ? 8.920 2.280 7.841 1.00 96.88 85 ASP A CA 1
ATOM 636 C C . ASP A 1 85 ? 8.998 0.758 8.012 1.00 96.88 85 ASP A C 1
ATOM 638 O O . ASP A 1 85 ? 9.577 0.073 7.174 1.00 96.88 85 ASP A O 1
ATOM 642 N N . ALA A 1 86 ? 8.388 0.207 9.066 1.00 96.25 86 ALA A N 1
ATOM 643 C CA . ALA A 1 86 ? 8.363 -1.235 9.299 1.00 96.25 86 ALA A CA 1
ATOM 644 C C . ALA A 1 86 ? 7.591 -1.997 8.209 1.00 96.25 86 ALA A C 1
ATOM 646 O O . ALA A 1 86 ? 8.028 -3.068 7.790 1.00 96.25 86 ALA A O 1
ATOM 647 N N . LEU A 1 87 ? 6.467 -1.444 7.739 1.00 95.81 87 LEU A N 1
ATOM 648 C CA . LEU A 1 87 ? 5.695 -2.016 6.635 1.00 95.81 87 LEU A CA 1
ATOM 649 C C . LEU A 1 87 ? 6.515 -2.005 5.340 1.00 95.81 87 LEU A C 1
ATOM 651 O O . LEU A 1 87 ? 6.682 -3.050 4.716 1.00 95.81 87 LEU A O 1
ATOM 655 N N . LEU A 1 88 ? 7.086 -0.854 4.975 1.00 94.44 88 LEU A N 1
ATOM 656 C CA . LEU A 1 88 ? 7.893 -0.706 3.761 1.00 94.44 88 LEU A CA 1
ATOM 657 C C . LEU A 1 88 ? 9.168 -1.566 3.806 1.00 94.44 88 LEU A C 1
ATOM 659 O O . LEU A 1 88 ? 9.584 -2.120 2.791 1.00 94.44 88 LEU A O 1
ATOM 663 N N . ALA A 1 89 ? 9.771 -1.741 4.985 1.00 94.88 89 ALA A N 1
ATOM 664 C CA . ALA A 1 89 ? 10.924 -2.621 5.167 1.00 94.88 89 ALA A CA 1
ATOM 665 C C . ALA A 1 89 ? 10.591 -4.108 4.942 1.00 94.88 89 ALA A C 1
ATOM 667 O O . ALA A 1 89 ? 11.475 -4.877 4.560 1.00 94.88 89 ALA A O 1
ATOM 668 N N . ALA A 1 90 ? 9.337 -4.520 5.155 1.00 93.50 90 ALA A N 1
ATOM 669 C CA . ALA A 1 90 ? 8.875 -5.883 4.897 1.00 93.50 90 ALA A CA 1
ATOM 670 C C . ALA A 1 90 ? 8.615 -6.168 3.403 1.00 93.50 90 ALA A C 1
ATOM 672 O O . ALA A 1 90 ? 8.490 -7.333 3.027 1.00 93.50 90 ALA A O 1
ATOM 673 N N . ALA A 1 91 ? 8.587 -5.130 2.560 1.00 93.31 91 ALA A N 1
ATOM 674 C CA . ALA A 1 91 ? 8.355 -5.211 1.119 1.00 93.31 91 ALA A CA 1
ATOM 675 C C . ALA A 1 91 ? 9.507 -4.575 0.311 1.00 93.31 91 ALA A C 1
ATOM 677 O O . ALA A 1 91 ? 9.328 -3.584 -0.401 1.00 93.31 91 ALA A O 1
ATOM 678 N N . PRO A 1 92 ? 10.738 -5.109 0.417 1.00 94.44 92 PRO A N 1
ATOM 679 C CA . PRO A 1 92 ? 11.890 -4.507 -0.236 1.00 94.44 92 PRO A CA 1
ATOM 680 C C . PRO A 1 92 ? 11.747 -4.515 -1.762 1.00 94.44 92 PRO A C 1
ATOM 682 O O . PRO A 1 92 ? 11.361 -5.514 -2.375 1.00 94.44 92 PRO A O 1
ATOM 685 N N . LEU A 1 93 ? 12.139 -3.406 -2.387 1.00 94.81 93 LEU A N 1
ATOM 686 C CA . LEU A 1 93 ? 12.219 -3.277 -3.839 1.00 94.81 93 LEU A CA 1
ATOM 687 C C . LEU A 1 93 ? 13.641 -3.570 -4.330 1.00 94.81 93 LEU A C 1
ATOM 689 O O . LEU A 1 93 ? 14.629 -3.127 -3.746 1.00 94.81 93 LEU A O 1
ATOM 693 N N . VAL A 1 94 ? 13.745 -4.274 -5.454 1.00 95.56 94 VAL A N 1
ATOM 694 C CA . VAL A 1 94 ? 14.991 -4.539 -6.177 1.00 95.56 94 VAL A CA 1
ATOM 695 C C . VAL A 1 94 ? 15.004 -3.793 -7.509 1.00 95.56 94 VAL A C 1
ATOM 697 O O . VAL A 1 94 ? 13.990 -3.696 -8.203 1.00 95.56 94 VAL A O 1
ATOM 700 N N . LEU A 1 95 ? 16.170 -3.272 -7.891 1.00 97.00 95 LEU A N 1
ATOM 701 C CA . LEU A 1 95 ? 16.371 -2.657 -9.199 1.00 97.00 95 LEU A CA 1
ATOM 702 C C . LEU A 1 95 ? 16.704 -3.738 -10.231 1.00 97.00 95 LEU A C 1
ATOM 704 O O . LEU A 1 95 ? 17.641 -4.513 -10.054 1.00 97.00 95 LEU A O 1
ATOM 708 N N . THR A 1 96 ? 15.952 -3.770 -11.326 1.00 95.12 96 THR A N 1
ATOM 709 C CA . THR A 1 96 ? 16.177 -4.685 -12.452 1.00 95.12 96 THR A CA 1
ATOM 710 C C . THR A 1 96 ? 16.466 -3.891 -13.716 1.00 95.12 96 THR A C 1
ATOM 712 O O . THR A 1 96 ? 15.874 -2.832 -13.918 1.00 95.12 96 THR A O 1
ATOM 715 N N . VAL A 1 97 ? 17.369 -4.392 -14.561 1.00 95.81 97 VAL A N 1
ATOM 716 C CA . VAL A 1 97 ? 17.718 -3.773 -15.847 1.00 95.81 97 VAL A CA 1
ATOM 717 C C . VAL A 1 97 ? 17.288 -4.706 -16.975 1.00 95.81 97 VAL A C 1
ATOM 719 O O . VAL A 1 97 ? 17.613 -5.893 -16.959 1.00 95.81 97 VAL A O 1
ATOM 722 N N . SER A 1 98 ? 16.509 -4.187 -17.924 1.00 94.31 98 SER A N 1
ATOM 723 C CA . SER A 1 98 ? 16.041 -4.943 -19.086 1.00 94.31 98 SER A CA 1
ATOM 724 C C . SER A 1 98 ? 17.175 -5.164 -20.095 1.00 94.31 98 SER A C 1
ATOM 726 O O . SER A 1 98 ? 18.182 -4.457 -20.086 1.00 94.31 98 SER A O 1
ATOM 728 N N . ALA A 1 99 ? 16.997 -6.097 -21.034 1.00 95.19 99 ALA A N 1
ATOM 729 C CA . ALA A 1 99 ? 17.944 -6.278 -22.139 1.00 95.19 99 ALA A CA 1
ATOM 730 C C . ALA A 1 99 ? 18.069 -5.032 -23.044 1.00 95.19 99 ALA A C 1
ATOM 732 O O . ALA A 1 99 ? 19.071 -4.881 -23.736 1.00 95.19 99 ALA A O 1
ATOM 733 N N . A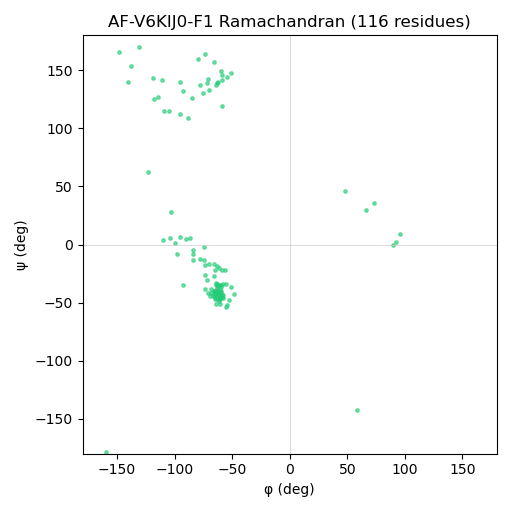LA A 1 100 ? 17.074 -4.135 -23.023 1.00 95.94 100 ALA A N 1
ATOM 734 C CA . ALA A 1 100 ? 17.112 -2.850 -23.721 1.00 95.94 100 ALA A CA 1
ATOM 735 C C . ALA A 1 100 ? 17.838 -1.746 -22.922 1.00 95.94 100 ALA A C 1
ATOM 737 O O . ALA A 1 100 ? 18.022 -0.648 -23.438 1.00 95.94 100 ALA A O 1
ATOM 738 N N . GLY A 1 101 ? 18.263 -2.027 -21.684 1.00 96.06 101 GLY A N 1
ATOM 739 C CA . GLY A 1 101 ? 18.961 -1.084 -20.806 1.00 96.06 101 GLY A CA 1
ATOM 740 C C . GLY A 1 101 ? 18.057 -0.285 -19.861 1.00 96.06 101 GLY A C 1
ATOM 741 O O . GLY A 1 101 ? 18.563 0.535 -19.098 1.00 96.06 101 GLY A O 1
ATOM 742 N N . ASP A 1 102 ? 16.741 -0.521 -19.857 1.00 96.62 102 ASP A N 1
ATOM 743 C CA . ASP A 1 102 ? 15.813 0.197 -18.973 1.00 96.62 102 ASP A CA 1
ATOM 744 C C . ASP A 1 102 ? 15.901 -0.310 -17.532 1.00 96.62 102 ASP A C 1
ATOM 746 O O . ASP A 1 102 ? 15.749 -1.509 -17.286 1.00 96.62 102 ASP A O 1
ATOM 750 N N . ALA A 1 103 ? 16.045 0.601 -16.570 1.00 95.88 103 ALA A N 1
ATOM 751 C CA . ALA A 1 103 ? 16.021 0.279 -15.148 1.00 95.88 103 ALA A CA 1
ATOM 752 C C . ALA A 1 103 ? 14.604 0.425 -14.562 1.00 95.88 103 ALA A C 1
ATOM 754 O O . ALA A 1 103 ? 13.931 1.434 -14.780 1.00 95.88 103 ALA A O 1
ATOM 755 N N . ARG A 1 104 ? 14.139 -0.573 -13.801 1.00 94.75 104 ARG A N 1
ATOM 756 C CA . ARG A 1 104 ? 12.840 -0.553 -13.104 1.00 94.75 104 ARG A CA 1
ATO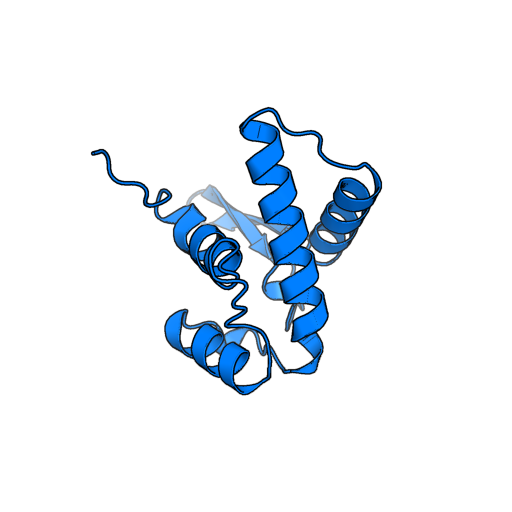M 757 C C . ARG A 1 104 ? 12.940 -1.167 -11.716 1.00 94.75 104 ARG A C 1
ATOM 759 O O . ARG A 1 104 ? 13.567 -2.215 -11.549 1.00 94.75 104 ARG A O 1
ATOM 766 N N . LEU A 1 105 ? 12.265 -0.548 -10.749 1.00 94.12 105 LEU A N 1
ATOM 767 C CA . LEU A 1 105 ? 12.023 -1.152 -9.441 1.00 94.12 105 LEU A CA 1
ATOM 768 C C . LEU A 1 105 ? 10.989 -2.273 -9.572 1.00 94.12 105 LEU A C 1
ATOM 770 O O . LEU A 1 105 ? 10.009 -2.145 -10.310 1.00 94.12 105 LEU A O 1
ATOM 774 N N . ARG A 1 106 ? 11.222 -3.374 -8.864 1.00 92.81 106 ARG A N 1
ATOM 775 C CA . ARG A 1 106 ? 10.296 -4.502 -8.731 1.00 92.81 106 ARG A CA 1
ATOM 776 C C . ARG A 1 106 ? 10.282 -4.974 -7.278 1.00 92.81 106 ARG A C 1
ATOM 778 O O . ARG A 1 106 ? 11.304 -4.824 -6.617 1.00 92.81 106 ARG A O 1
ATOM 785 N N . PRO A 1 107 ? 9.195 -5.588 -6.795 1.00 93.12 107 PRO A N 1
ATOM 786 C CA . PRO A 1 107 ? 9.223 -6.303 -5.523 1.00 93.12 107 PRO A CA 1
ATOM 787 C C . PRO A 1 107 ? 10.340 -7.352 -5.506 1.00 93.12 107 PRO A C 1
ATOM 789 O O . PRO A 1 107 ? 10.625 -7.975 -6.538 1.00 93.12 107 PRO A O 1
ATOM 792 N N . ALA A 1 108 ? 10.979 -7.547 -4.352 1.00 94.38 108 ALA A N 1
ATOM 793 C CA . ALA A 1 108 ? 11.947 -8.619 -4.177 1.00 94.38 108 ALA A CA 1
ATOM 794 C C . ALA A 1 108 ? 11.299 -9.995 -4.451 1.00 94.38 108 ALA A C 1
ATOM 796 O O . ALA A 1 108 ? 10.114 -10.197 -4.166 1.00 94.38 108 ALA A O 1
ATOM 797 N N . PRO A 1 109 ? 12.044 -10.969 -5.006 1.00 91.50 109 PRO A N 1
ATOM 798 C CA . PRO A 1 109 ? 11.518 -12.312 -5.225 1.00 91.50 109 PRO A CA 1
ATOM 799 C C . PRO A 1 109 ? 11.052 -12.971 -3.918 1.00 91.50 109 PRO A C 1
ATOM 801 O O . PRO A 1 109 ? 11.723 -12.860 -2.895 1.00 91.50 109 PRO A O 1
ATOM 804 N N . GLY A 1 110 ? 9.942 -13.713 -3.973 1.00 91.12 110 GLY A N 1
ATOM 805 C CA . GLY A 1 110 ? 9.427 -14.494 -2.840 1.00 91.12 110 GLY A CA 1
ATOM 806 C C . GLY A 1 110 ? 8.454 -13.758 -1.914 1.00 91.12 110 GLY A C 1
ATOM 807 O O . GLY A 1 110 ? 7.958 -14.374 -0.976 1.00 91.12 110 GLY A O 1
ATOM 808 N N . LEU A 1 111 ? 8.149 -12.483 -2.176 1.00 92.38 111 LEU A N 1
ATOM 809 C CA . LEU A 1 111 ? 7.093 -11.758 -1.464 1.00 92.38 111 LEU A CA 1
ATOM 810 C C . LEU A 1 111 ? 5.704 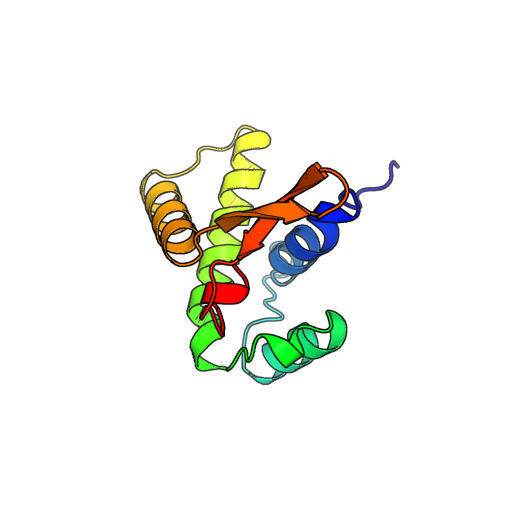-12.282 -1.863 1.00 92.38 111 LEU A C 1
ATOM 812 O O . LEU A 1 111 ? 5.462 -12.592 -3.030 1.00 92.38 111 LEU A O 1
ATOM 816 N N . THR A 1 112 ? 4.789 -12.353 -0.896 1.00 89.94 112 THR A N 1
ATOM 817 C CA . THR A 1 112 ? 3.385 -12.774 -1.064 1.00 89.94 112 THR A CA 1
ATOM 818 C C . THR A 1 112 ? 2.490 -12.047 -0.060 1.00 89.94 112 THR A C 1
ATOM 820 O O . THR A 1 112 ? 2.988 -11.503 0.926 1.00 89.94 112 THR A O 1
ATOM 823 N N . GLY A 1 113 ? 1.172 -12.087 -0.261 1.00 91.12 113 GLY A N 1
ATOM 824 C CA . GLY A 1 113 ? 0.195 -11.504 0.659 1.00 91.12 113 GLY A CA 1
ATOM 825 C C . GLY A 1 113 ? 0.425 -10.007 0.858 1.00 91.12 113 GLY A C 1
ATOM 826 O O . GLY A 1 113 ? 0.808 -9.299 -0.076 1.00 91.12 113 GLY A O 1
ATOM 827 N N . SER A 1 114 ? 0.224 -9.522 2.082 1.00 88.62 114 SER A N 1
ATOM 828 C CA . SER A 1 114 ? 0.438 -8.108 2.419 1.00 88.62 114 SER A CA 1
ATOM 829 C C . SER A 1 114 ? 1.844 -7.600 2.070 1.00 88.62 114 SER A C 1
ATOM 831 O O . SER A 1 114 ? 1.974 -6.471 1.610 1.00 88.62 114 SER A O 1
ATOM 833 N N . ALA A 1 115 ? 2.885 -8.431 2.178 1.00 87.06 115 ALA A N 1
ATOM 834 C CA . ALA A 1 115 ? 4.263 -8.034 1.872 1.00 87.06 115 ALA A CA 1
ATOM 835 C C . ALA A 1 115 ? 4.545 -7.809 0.373 1.00 87.06 115 ALA A C 1
ATOM 837 O O . ALA A 1 115 ? 5.555 -7.211 0.027 1.00 87.06 115 ALA A O 1
ATOM 838 N N . LEU A 1 116 ? 3.686 -8.300 -0.526 1.00 89.75 116 LEU A N 1
ATOM 839 C CA . LEU A 1 116 ? 3.763 -8.010 -1.965 1.00 89.75 116 LEU A CA 1
ATOM 840 C C . LEU A 1 116 ? 2.802 -6.876 -2.380 1.00 89.75 116 LEU A C 1
ATOM 842 O O . LEU A 1 116 ? 2.844 -6.416 -3.520 1.00 89.75 116 LEU A O 1
ATOM 846 N N . PHE A 1 117 ? 1.930 -6.442 -1.468 1.00 86.88 117 PHE A N 1
ATOM 847 C CA . PHE A 1 117 ? 1.006 -5.330 -1.679 1.00 86.88 117 PHE A CA 1
ATOM 848 C C . PHE A 1 117 ? 1.569 -3.976 -1.216 1.00 86.88 117 PHE A C 1
ATOM 850 O O . PHE A 1 117 ? 1.248 -2.959 -1.831 1.00 86.88 117 PHE A O 1
ATOM 857 N N . VAL A 1 118 ? 2.363 -3.973 -0.138 1.00 76.44 118 VAL A N 1
ATOM 858 C CA . VAL A 1 118 ? 3.106 -2.804 0.376 1.00 76.44 118 VAL A CA 1
ATOM 859 C C . VAL A 1 118 ? 4.207 -2.399 -0.608 1.00 76.44 118 VAL A C 1
ATOM 861 O O . VAL A 1 118 ? 4.389 -1.175 -0.796 1.00 76.44 118 VAL A O 1
#

Sequence (118 aa):
MGDRRAPQPLALVQELVNTYDVEEDRDTLDGPDGLADFVARHGLGPIGLTGTDLPTLRDLREALRAACLAHAGCDLPEATCRRLDALLAAAPLVLTVSAAGDARLRPAPGLTGSALFV

Secondary structure (DSSP, 8-state):
----PPPGGGHHHHHHHTTEETTTTEETTSSHHHHHHHHHHHT-GGG---GGGHHHHHHHHHHHHHHHHHTTT----HHHHHHHHHHHHTS-EEEEE-TTS-EEEEEPTT--THHHH-

Radius of gyration: 15.62 Å; Cα contacts (8 Å, |Δi|>4): 112; chains: 1; bounding box: 38×36×40 Å

Nearest PDB structures (foldseek):
  7vba-assembly1_F  TM=2.824E-01  e=9.537E+00  Homo sapiens
  8om4-assembly1_G  TM=2.052E-01  e=2.243E+00  Saccharomyces cerevisiae

pLDDT: mean 93.62, std 6.68, range [46.16, 97.5]

Solvent-accessible surface area (backbone atoms only — not comparable to full-atom values): 6953 Å² total; per-residue (Å²): 133,79,85,84,71,57,60,77,96,41,36,67,58,52,54,54,42,59,34,48,37,79,90,76,75,40,59,52,62,75,46,56,66,35,44,51,53,51,30,62,76,69,68,42,66,88,40,57,69,50,68,86,32,44,66,59,52,52,52,50,29,53,33,50,48,40,55,56,42,30,78,74,74,44,84,63,55,69,71,46,52,55,49,44,52,53,50,48,67,63,29,49,70,39,82,44,70,46,99,88,66,52,76,45,79,39,75,44,89,90,57,48,24,55,38,59,70,91

Mean predicted aligned error: 3.88 Å

Foldseek 3Di:
DDDPQDDPVCNLLVVLLVCQDPVVRHHLLPFQVSVVVSCVVVVVVVQPAGRVCSVVSVLLSVLSVLVVVVVVVDDRDPVSVVSNVVLQVLFDWDWDADPVGD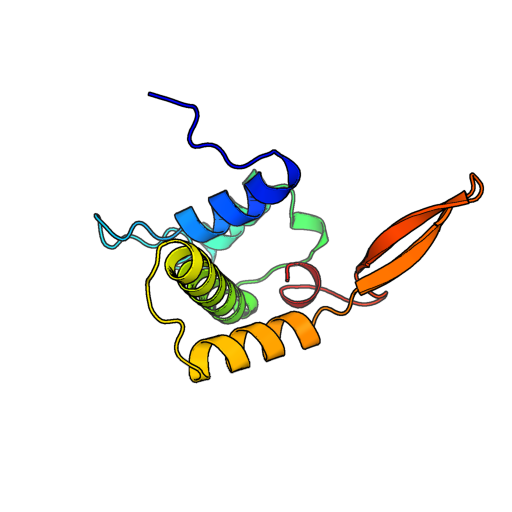IDTATDPPHGYSSRVD